Protein AF-F2J3V7-F1 (afdb_monomer)

Sequence (70 aa):
MDTLHTIDTDYELTWDEFIIEVEDLHLIETGGDIDADDYATVLAAFERGLSPIGCVTGIIDDRDRWLRAA

Radius of gyration: 13.69 Å; Cα contacts (8 Å, |Δi|>4): 42; chains: 1; bounding box: 23×37×39 Å

Foldseek 3Di:
DDPPPPPPLPPVDDLVRLQVLLQVVLCVVPVDGDDPVLVVLSVVCVVVSHHSNRSSVVVVVVVVVVVVVD

Nearest PDB structures (foldseek):
  4akk-assembly1_B  TM=4.149E-01  e=7.751E+00  Klebsiella oxytoca

pLDDT: mean 81.03, std 16.33, range [33.69, 94.44]

Structure (mmCIF, N/CA/C/O backbone):
data_AF-F2J3V7-F1
#
_entry.id   AF-F2J3V7-F1
#
loop_
_atom_site.group_PDB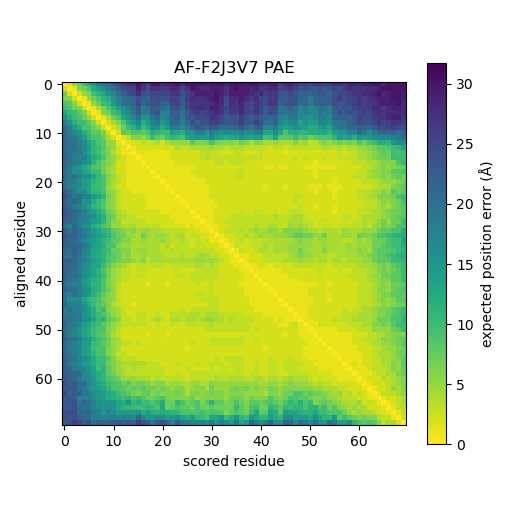
_atom_site.id
_atom_site.type_symbol
_atom_site.label_atom_id
_atom_site.label_alt_id
_atom_site.label_comp_id
_atom_site.label_asym_id
_atom_site.label_entity_id
_atom_site.label_seq_id
_atom_site.pdbx_PDB_ins_code
_atom_site.Cartn_x
_atom_site.Cartn_y
_atom_site.Cartn_z
_atom_site.occupancy
_atom_site.B_iso_or_equiv
_atom_site.auth_seq_id
_atom_site.auth_comp_id
_atom_site.auth_asym_id
_atom_site.auth_atom_id
_atom_site.pdbx_PDB_model_num
ATOM 1 N N . MET A 1 1 ? -2.744 -30.224 17.834 1.00 33.69 1 MET A N 1
ATOM 2 C CA . MET A 1 1 ? -3.040 -28.857 18.302 1.00 33.69 1 MET A CA 1
ATOM 3 C C . MET A 1 1 ? -2.020 -27.985 17.615 1.00 33.69 1 MET A C 1
ATOM 5 O O . MET A 1 1 ? -0.949 -27.764 18.161 1.00 33.69 1 MET A O 1
ATOM 9 N N . ASP A 1 2 ? -2.306 -27.625 16.371 1.00 44.09 2 ASP A N 1
ATOM 10 C CA . ASP A 1 2 ? -1.479 -26.691 15.623 1.00 44.09 2 ASP A CA 1
ATOM 11 C C . ASP A 1 2 ? -1.953 -25.299 16.011 1.00 44.09 2 ASP A C 1
ATOM 13 O O . ASP A 1 2 ? -3.087 -24.911 15.729 1.00 44.09 2 ASP A O 1
ATOM 17 N N . THR A 1 3 ? -1.114 -24.599 16.767 1.00 48.03 3 THR A N 1
ATOM 18 C CA . THR A 1 3 ? -1.304 -23.192 17.091 1.00 48.03 3 THR A CA 1
ATOM 19 C C . THR A 1 3 ? -1.163 -22.423 15.786 1.00 48.03 3 THR A C 1
ATOM 21 O O . THR A 1 3 ? -0.054 -22.104 15.362 1.00 48.03 3 THR A O 1
ATOM 24 N N . LEU A 1 4 ? -2.287 -22.172 15.114 1.00 50.56 4 LEU A N 1
ATOM 25 C CA . LEU A 1 4 ? -2.352 -21.151 14.081 1.00 50.56 4 LEU A CA 1
ATOM 26 C C . LEU A 1 4 ? -2.002 -19.844 14.790 1.00 50.56 4 LEU A C 1
ATOM 28 O O . LEU A 1 4 ? -2.775 -19.341 15.603 1.00 50.56 4 LEU A O 1
ATOM 32 N N . HIS A 1 5 ? -0.788 -19.355 14.557 1.00 41.78 5 HIS A N 1
ATOM 33 C CA . HIS A 1 5 ? -0.409 -18.002 14.911 1.00 41.78 5 HIS A CA 1
ATOM 34 C C . HIS A 1 5 ? -1.221 -17.116 13.969 1.00 41.78 5 HIS A C 1
ATOM 36 O O . HIS A 1 5 ? -0.7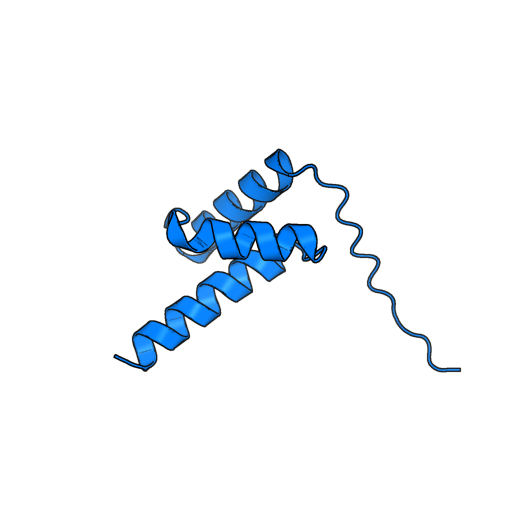69 -16.785 12.875 1.00 41.78 5 HIS A O 1
ATOM 42 N N . THR A 1 6 ? -2.473 -16.831 14.333 1.00 45.19 6 THR A N 1
ATOM 43 C CA . THR A 1 6 ? -3.213 -15.728 13.738 1.00 45.19 6 THR A CA 1
ATOM 44 C C . THR A 1 6 ? -2.344 -14.520 14.042 1.00 45.19 6 THR A C 1
ATOM 46 O O . THR A 1 6 ? -2.235 -14.094 15.190 1.00 45.19 6 THR A O 1
ATOM 49 N N . ILE A 1 7 ? -1.566 -14.078 13.056 1.00 50.62 7 ILE A N 1
ATOM 50 C CA . ILE A 1 7 ? -0.987 -12.748 13.101 1.00 50.62 7 ILE A CA 1
ATOM 51 C C . ILE A 1 7 ? -2.225 -11.871 13.015 1.00 50.62 7 ILE A C 1
ATOM 53 O O . ILE A 1 7 ? -2.799 -11.719 11.939 1.00 50.62 7 ILE A O 1
ATOM 57 N N . ASP A 1 8 ? -2.701 -11.465 14.188 1.00 44.34 8 ASP A N 1
ATOM 58 C CA . ASP A 1 8 ? -3.726 -10.459 14.417 1.00 44.34 8 ASP A CA 1
ATOM 59 C C . ASP A 1 8 ? -3.214 -9.200 13.705 1.00 44.34 8 ASP A C 1
ATOM 61 O O . ASP A 1 8 ? -2.442 -8.409 14.239 1.00 44.34 8 ASP A O 1
ATOM 65 N N . THR A 1 9 ? -3.484 -9.137 12.406 1.00 52.28 9 THR A N 1
ATOM 66 C CA . THR A 1 9 ? -3.159 -8.006 11.543 1.00 52.28 9 THR A CA 1
ATOM 67 C C . THR A 1 9 ? -4.466 -7.285 11.279 1.00 52.28 9 THR A C 1
ATOM 69 O O . THR A 1 9 ? -4.735 -6.866 10.161 1.00 52.28 9 THR A O 1
ATOM 72 N N . ASP A 1 10 ? -5.307 -7.164 12.308 1.00 51.56 10 ASP A N 1
ATOM 73 C CA . ASP A 1 10 ? -6.359 -6.163 12.337 1.00 51.56 10 ASP A CA 1
ATOM 74 C C . ASP A 1 10 ? -5.653 -4.808 12.467 1.00 51.56 10 ASP A C 1
ATOM 76 O O . ASP A 1 10 ? -5.562 -4.187 13.523 1.00 51.56 10 ASP A O 1
ATOM 80 N N . TYR A 1 11 ? -5.037 -4.390 11.361 1.00 59.41 11 TYR A N 1
ATOM 81 C CA . TYR A 1 11 ? -4.634 -3.020 11.136 1.00 59.41 11 TYR A CA 1
ATOM 82 C C . TYR A 1 11 ? -5.953 -2.245 11.045 1.00 59.41 11 TYR A C 1
ATOM 84 O O . TYR A 1 11 ? -6.542 -2.127 9.973 1.00 59.41 11 TYR A O 1
ATOM 92 N N . GLU A 1 12 ? -6.465 -1.791 12.191 1.00 70.25 12 GLU A N 1
ATOM 93 C CA . GLU A 1 12 ? -7.656 -0.939 12.304 1.00 70.25 12 GLU A CA 1
ATOM 94 C C . GLU A 1 12 ? -7.354 0.476 11.773 1.00 70.25 12 GLU A C 1
ATOM 96 O O . GLU A 1 12 ? -7.543 1.473 12.464 1.00 70.25 12 GLU A O 1
ATOM 101 N N . LEU A 1 13 ? -6.828 0.577 10.552 1.00 80.00 13 LEU A N 1
ATOM 102 C CA . LEU A 1 13 ? -6.687 1.840 9.843 1.00 80.00 13 LEU A CA 1
ATOM 103 C C . LEU A 1 13 ? -7.943 2.086 9.023 1.00 80.00 13 LEU A C 1
ATOM 105 O O . LEU A 1 13 ? -8.490 1.186 8.379 1.00 80.00 13 LEU A O 1
ATOM 109 N N . THR A 1 14 ? -8.381 3.338 9.001 1.00 89.44 14 THR A N 1
ATOM 110 C CA . THR A 1 14 ? -9.310 3.779 7.966 1.00 89.44 14 THR A CA 1
ATOM 111 C C . THR A 1 14 ? -8.634 3.725 6.595 1.00 89.44 14 THR A C 1
ATOM 113 O O . THR A 1 14 ? -7.410 3.686 6.480 1.00 89.44 14 THR A O 1
ATOM 116 N N . TRP A 1 15 ? -9.438 3.734 5.531 1.00 90.62 15 TRP A N 1
ATOM 117 C CA . TRP A 1 15 ? -8.924 3.760 4.159 1.00 90.62 15 TRP A CA 1
ATOM 118 C C . TRP A 1 15 ? -7.953 4.926 3.913 1.00 90.62 15 TRP A C 1
ATOM 120 O O . TRP A 1 15 ? -6.899 4.724 3.317 1.00 90.62 15 TRP A O 1
ATOM 130 N N . ASP A 1 16 ? -8.278 6.121 4.416 1.00 92.38 16 ASP A N 1
ATOM 131 C CA . ASP A 1 16 ? -7.418 7.299 4.272 1.00 92.38 16 ASP A CA 1
ATOM 132 C C . ASP A 1 16 ? -6.079 7.116 4.999 1.00 92.38 16 ASP A C 1
ATOM 134 O O . ASP A 1 16 ? -5.026 7.380 4.426 1.00 92.38 16 ASP A O 1
ATOM 138 N N . GLU A 1 17 ? -6.096 6.614 6.238 1.00 93.06 17 GLU A N 1
ATOM 139 C CA . GLU A 1 17 ? -4.858 6.350 6.984 1.00 93.06 17 GLU A CA 1
ATOM 140 C C . GLU A 1 17 ? -4.016 5.257 6.316 1.00 93.06 17 GLU A C 1
ATOM 142 O O . GLU A 1 17 ? -2.793 5.353 6.278 1.00 93.06 17 GLU A O 1
ATOM 147 N N . PHE A 1 18 ? -4.661 4.238 5.745 1.00 92.44 18 PHE A N 1
ATOM 148 C CA . PHE A 1 18 ? -3.972 3.177 5.023 1.00 92.44 18 PHE A CA 1
ATOM 149 C C . PHE A 1 18 ? -3.254 3.696 3.775 1.00 92.44 18 PHE A C 1
ATOM 151 O O . PHE A 1 18 ? -2.097 3.341 3.561 1.00 92.44 18 PHE A O 1
ATOM 158 N N . ILE A 1 19 ? -3.911 4.535 2.964 1.00 92.69 19 ILE A N 1
ATOM 159 C CA . ILE A 1 19 ? -3.280 5.132 1.777 1.00 92.69 19 ILE A CA 1
ATOM 160 C C . ILE A 1 19 ? -2.073 5.969 2.180 1.00 92.69 19 ILE A C 1
ATOM 162 O O . ILE A 1 19 ? -1.014 5.793 1.589 1.00 92.69 19 ILE A O 1
ATOM 166 N N . ILE A 1 20 ? -2.225 6.846 3.176 1.00 92.88 20 ILE A N 1
ATOM 167 C CA . ILE A 1 20 ? -1.149 7.747 3.605 1.00 92.88 20 ILE A CA 1
ATOM 168 C C . ILE A 1 20 ? 0.079 6.939 4.030 1.00 92.88 20 ILE A C 1
ATOM 170 O O . ILE A 1 20 ? 1.184 7.214 3.576 1.00 92.88 20 ILE A O 1
ATOM 174 N N . GLU A 1 21 ? -0.112 5.896 4.841 1.00 93.81 21 GLU 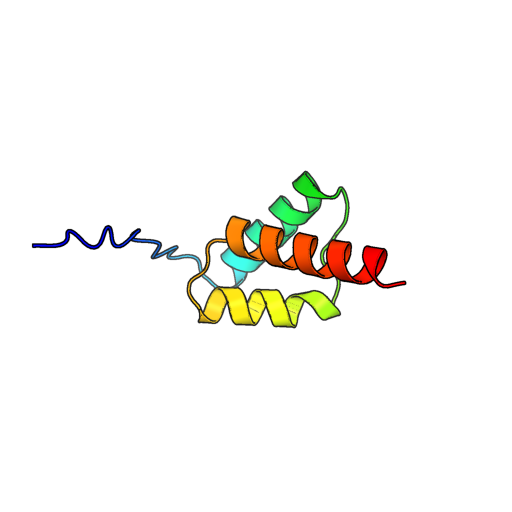A N 1
ATOM 175 C CA . GLU A 1 21 ? 0.984 5.018 5.260 1.00 93.81 21 GLU A CA 1
ATOM 176 C C . GLU A 1 21 ? 1.624 4.289 4.073 1.00 93.81 21 GLU A C 1
ATOM 178 O O . GLU A 1 21 ? 2.842 4.145 4.008 1.00 93.81 21 GLU A O 1
ATOM 183 N N . VAL A 1 22 ? 0.819 3.821 3.117 1.00 93.69 22 VAL A N 1
ATOM 184 C CA . VAL A 1 22 ? 1.312 3.151 1.909 1.00 93.69 22 VAL A CA 1
ATOM 185 C C . VAL A 1 22 ? 2.110 4.111 1.017 1.00 93.69 22 VAL A C 1
ATOM 187 O O . VAL A 1 22 ? 3.171 3.724 0.528 1.00 93.69 22 VAL A O 1
ATOM 190 N N . GLU A 1 23 ? 1.660 5.353 0.843 1.00 93.62 23 GLU A N 1
ATOM 191 C CA . GLU A 1 23 ? 2.375 6.401 0.103 1.00 93.62 23 GLU A CA 1
ATOM 192 C C . GLU A 1 23 ? 3.693 6.777 0.786 1.00 93.62 23 GLU A C 1
ATOM 194 O O . GLU A 1 23 ? 4.740 6.760 0.137 1.00 93.62 23 GLU A O 1
ATOM 199 N N . ASP A 1 24 ? 3.673 7.027 2.098 1.00 94.44 24 ASP A N 1
ATOM 200 C CA . ASP A 1 24 ? 4.872 7.354 2.874 1.00 94.44 24 ASP A CA 1
ATOM 201 C C . ASP A 1 24 ? 5.897 6.215 2.818 1.00 94.44 24 ASP A C 1
ATOM 203 O O . ASP A 1 24 ? 7.084 6.439 2.565 1.00 94.44 24 ASP A O 1
ATOM 207 N N . LEU A 1 25 ? 5.454 4.969 3.004 1.00 93.38 25 LEU A N 1
ATOM 208 C CA . LEU A 1 25 ? 6.323 3.798 2.913 1.00 93.38 25 LEU A CA 1
ATOM 209 C C . LEU A 1 25 ? 6.883 3.614 1.502 1.00 93.38 25 LEU A C 1
ATOM 211 O O . LEU A 1 25 ? 8.065 3.311 1.352 1.00 93.38 25 LEU A O 1
ATOM 215 N N . HIS A 1 26 ? 6.073 3.811 0.462 1.00 92.69 26 HIS A N 1
ATOM 216 C CA . HIS A 1 26 ? 6.552 3.722 -0.914 1.00 92.69 26 HIS A CA 1
ATOM 217 C C . HIS A 1 26 ? 7.604 4.795 -1.218 1.00 92.69 26 HIS A C 1
ATOM 219 O O . HIS A 1 26 ? 8.632 4.489 -1.831 1.00 92.69 26 HIS A O 1
ATOM 225 N N . LEU A 1 27 ? 7.394 6.017 -0.723 1.00 92.88 27 LEU A N 1
ATOM 226 C CA . LEU A 1 27 ? 8.342 7.119 -0.841 1.00 92.88 27 LEU A CA 1
ATOM 227 C C . LEU A 1 27 ? 9.649 6.822 -0.102 1.00 92.88 27 LEU A C 1
ATOM 229 O O . LEU A 1 27 ? 10.727 7.089 -0.633 1.00 92.88 27 LEU A O 1
ATOM 233 N N . ILE A 1 28 ? 9.580 6.239 1.096 1.00 92.62 28 ILE A N 1
ATOM 234 C CA . ILE A 1 28 ? 10.763 5.841 1.870 1.00 92.62 28 ILE A CA 1
ATOM 235 C C . ILE A 1 28 ? 11.557 4.746 1.145 1.00 92.62 28 ILE A C 1
ATOM 237 O O . ILE A 1 28 ? 12.781 4.842 1.053 1.00 92.62 28 ILE A O 1
ATOM 241 N N . GLU A 1 29 ? 10.879 3.724 0.621 1.00 90.25 29 GLU A N 1
ATOM 242 C CA . GLU A 1 29 ? 11.531 2.550 0.029 1.00 90.25 29 GLU A CA 1
ATOM 243 C C . GLU A 1 29 ? 12.074 2.815 -1.383 1.00 90.25 29 GLU A C 1
ATOM 245 O O . GLU A 1 29 ? 13.127 2.297 -1.759 1.00 90.25 29 GLU A O 1
ATOM 250 N N . THR A 1 30 ? 11.368 3.619 -2.183 1.00 88.12 30 THR A N 1
ATOM 251 C CA . THR A 1 30 ? 11.684 3.811 -3.611 1.00 88.12 30 THR A CA 1
ATOM 252 C C . THR A 1 30 ? 12.179 5.214 -3.952 1.00 88.12 30 THR A C 1
ATOM 254 O O . THR A 1 30 ? 12.804 5.408 -4.997 1.00 88.12 30 THR A O 1
ATOM 257 N N . GLY A 1 31 ? 11.925 6.196 -3.085 1.00 88.75 31 GLY A N 1
ATOM 258 C CA . GLY A 1 31 ? 12.156 7.612 -3.368 1.00 88.75 31 GLY A CA 1
ATOM 259 C C . GLY A 1 31 ? 11.150 8.229 -4.346 1.00 88.75 31 GLY A C 1
ATOM 260 O O . GLY A 1 31 ? 11.409 9.330 -4.835 1.00 88.75 31 GLY A O 1
ATOM 261 N N . GLY A 1 32 ? 10.051 7.536 -4.661 1.00 87.81 32 GLY A N 1
ATOM 262 C CA . GLY A 1 32 ? 9.003 7.987 -5.577 1.00 87.81 32 GLY A CA 1
ATOM 263 C C . GLY A 1 32 ? 7.599 7.862 -4.989 1.00 87.81 32 GLY A C 1
ATOM 264 O O . GLY A 1 32 ? 7.394 7.184 -3.987 1.00 87.81 32 GLY A O 1
ATOM 265 N N . ASP A 1 33 ? 6.644 8.530 -5.633 1.00 88.62 33 ASP A N 1
ATOM 266 C CA . ASP A 1 33 ? 5.223 8.451 -5.293 1.00 88.62 33 ASP A CA 1
ATOM 267 C C . ASP A 1 33 ? 4.566 7.211 -5.916 1.00 88.62 33 ASP A C 1
ATOM 269 O O . ASP A 1 33 ? 5.073 6.625 -6.877 1.00 88.62 33 ASP A O 1
ATOM 273 N N . ILE A 1 34 ? 3.409 6.832 -5.374 1.00 88.12 34 ILE A N 1
ATOM 274 C CA . ILE A 1 34 ? 2.566 5.773 -5.933 1.00 88.12 34 ILE A CA 1
ATOM 275 C C . ILE A 1 34 ? 1.874 6.268 -7.202 1.00 88.12 34 ILE A C 1
ATOM 277 O O . ILE A 1 34 ? 1.285 7.350 -7.238 1.00 88.12 34 ILE A O 1
ATOM 281 N N . ASP A 1 35 ? 1.912 5.443 -8.246 1.00 88.44 35 ASP A N 1
ATOM 282 C CA . ASP A 1 35 ? 1.250 5.739 -9.509 1.00 88.44 35 ASP A CA 1
ATOM 283 C C . ASP A 1 35 ? -0.253 5.423 -9.451 1.00 88.44 35 ASP A C 1
ATOM 285 O O . ASP A 1 35 ? -0.716 4.553 -8.712 1.00 88.44 35 ASP A O 1
ATOM 289 N N . ALA A 1 36 ? -1.035 6.092 -10.304 1.00 87.06 36 ALA A N 1
ATOM 290 C CA . ALA A 1 36 ? -2.480 5.872 -10.413 1.00 87.06 36 ALA A CA 1
ATOM 291 C C . ALA A 1 36 ? -2.849 4.392 -10.664 1.00 87.06 36 ALA A C 1
ATOM 293 O O . ALA A 1 36 ? -3.870 3.914 -10.168 1.00 87.06 36 ALA A O 1
ATOM 294 N N . ASP A 1 37 ? -2.008 3.672 -11.413 1.00 86.69 37 ASP A N 1
ATOM 295 C CA . ASP A 1 37 ? -2.191 2.255 -11.739 1.00 86.69 37 ASP A CA 1
ATOM 296 C C . ASP A 1 37 ? -2.004 1.333 -10.519 1.00 86.69 37 ASP A C 1
ATOM 298 O O . ASP A 1 37 ? -2.611 0.261 -10.452 1.00 86.69 37 ASP A O 1
ATOM 302 N N . ASP A 1 38 ? -1.235 1.768 -9.517 1.00 88.44 38 ASP A N 1
ATOM 303 C CA . ASP A 1 38 ? -0.950 0.989 -8.312 1.00 88.44 38 ASP A CA 1
ATOM 304 C C . ASP A 1 38 ? -2.067 1.101 -7.261 1.00 88.44 38 ASP A C 1
ATOM 306 O O . ASP A 1 38 ? -2.230 0.189 -6.448 1.00 88.44 38 ASP A O 1
ATOM 310 N N . TYR A 1 39 ? -2.922 2.134 -7.305 1.00 89.88 39 TYR A N 1
ATOM 311 C CA . TYR A 1 39 ? -4.037 2.276 -6.350 1.00 89.88 39 TYR A CA 1
ATOM 312 C C . TYR A 1 39 ? -5.040 1.120 -6.405 1.00 89.88 39 TYR A C 1
ATOM 314 O O . TYR A 1 39 ? -5.669 0.807 -5.395 1.00 89.88 39 TYR A O 1
ATOM 322 N N . ALA A 1 40 ? -5.186 0.448 -7.552 1.00 90.19 40 ALA A N 1
ATOM 323 C CA . ALA A 1 40 ? -6.005 -0.762 -7.638 1.00 90.19 40 ALA A CA 1
ATOM 324 C C . ALA A 1 40 ? -5.427 -1.893 -6.767 1.00 90.19 40 ALA A C 1
ATOM 326 O O . ALA A 1 40 ? -6.171 -2.616 -6.100 1.00 90.19 40 ALA A O 1
ATOM 327 N N . THR A 1 41 ? -4.099 -2.009 -6.731 1.00 89.75 41 THR A N 1
ATOM 328 C CA . THR A 1 41 ? -3.373 -2.946 -5.868 1.00 89.75 41 THR A CA 1
ATOM 329 C C . THR A 1 41 ? -3.481 -2.533 -4.403 1.00 89.75 41 THR A C 1
ATOM 331 O O . THR A 1 41 ? -3.741 -3.390 -3.558 1.00 89.75 41 THR A O 1
ATOM 334 N N . VAL A 1 42 ? -3.375 -1.233 -4.103 1.00 91.56 42 VAL A N 1
ATOM 335 C CA . VAL A 1 42 ? -3.555 -0.678 -2.747 1.00 91.56 42 VAL A CA 1
ATOM 336 C C . VAL A 1 42 ? -4.951 -0.974 -2.204 1.00 91.56 42 VAL A C 1
ATOM 338 O O . VAL A 1 42 ? -5.089 -1.479 -1.090 1.00 91.56 42 VAL A O 1
ATOM 341 N N . LEU A 1 43 ? -5.992 -0.742 -3.007 1.00 92.12 43 LEU A N 1
ATOM 342 C CA . LEU A 1 43 ? -7.371 -1.048 -2.631 1.00 92.12 43 LEU A CA 1
ATOM 343 C C . LEU A 1 43 ? -7.559 -2.543 -2.370 1.00 92.12 43 LEU A C 1
ATOM 345 O O . LEU A 1 43 ? -8.103 -2.928 -1.337 1.00 92.12 43 LEU A O 1
ATOM 349 N N . ALA A 1 44 ? -7.057 -3.395 -3.266 1.00 90.75 44 ALA A N 1
ATOM 350 C CA . ALA A 1 44 ? -7.130 -4.837 -3.078 1.00 90.75 44 ALA A CA 1
ATOM 351 C C . ALA A 1 44 ? -6.369 -5.295 -1.823 1.00 90.75 44 ALA A C 1
ATOM 353 O O . ALA A 1 44 ? -6.796 -6.241 -1.165 1.00 90.75 44 ALA A O 1
ATOM 354 N N . ALA A 1 45 ? -5.251 -4.654 -1.479 1.00 90.94 45 ALA A N 1
ATOM 355 C CA . ALA A 1 45 ? -4.501 -4.949 -0.264 1.00 90.94 45 ALA A CA 1
ATOM 356 C C . ALA A 1 45 ? -5.291 -4.570 0.997 1.00 90.94 45 ALA A C 1
ATOM 358 O O . ALA A 1 45 ? -5.376 -5.381 1.920 1.00 90.94 45 ALA A O 1
ATOM 359 N N . PHE A 1 46 ? -5.931 -3.398 0.994 1.00 89.44 46 PHE A N 1
ATOM 360 C CA . PHE A 1 46 ? -6.797 -2.937 2.077 1.00 8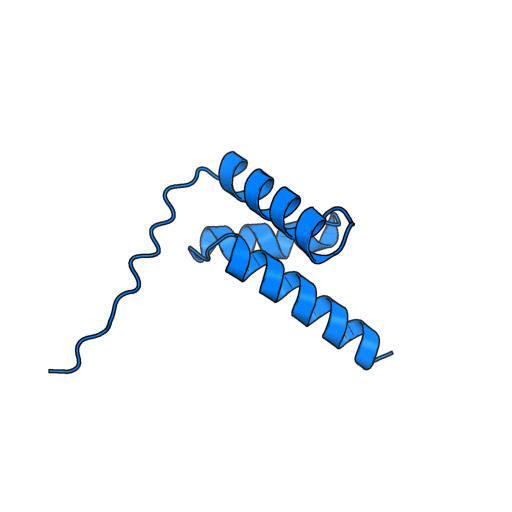9.44 46 PHE A CA 1
ATOM 361 C C . PHE A 1 46 ? -8.009 -3.854 2.283 1.00 89.44 46 PHE A C 1
ATOM 363 O O . PHE A 1 46 ? -8.243 -4.333 3.389 1.00 89.44 46 PHE A O 1
ATOM 370 N N . GLU A 1 47 ? -8.736 -4.191 1.212 1.00 90.06 47 GLU A N 1
ATOM 371 C CA . GLU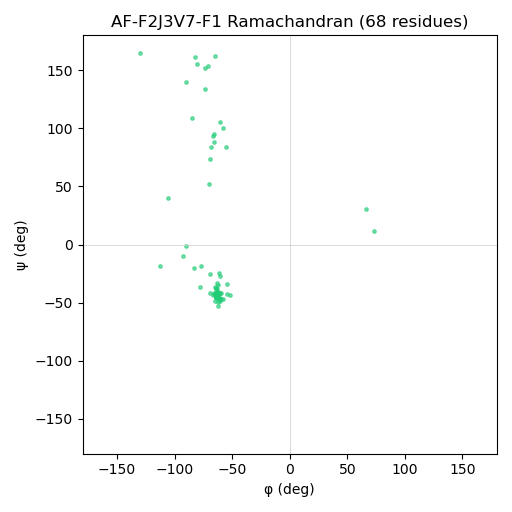 A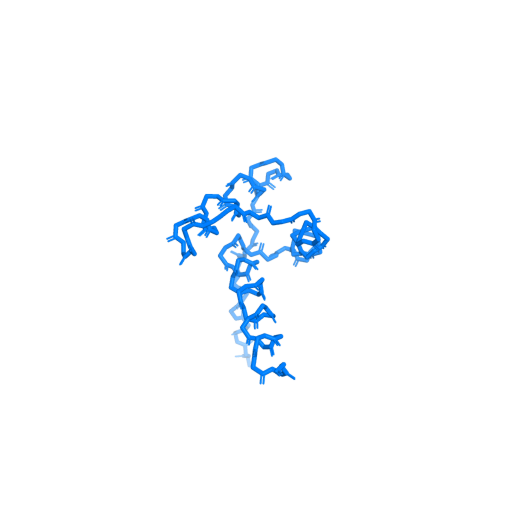 1 47 ? -9.891 -5.103 1.276 1.00 90.06 47 GLU A CA 1
ATOM 372 C C . GLU A 1 47 ? -9.513 -6.512 1.761 1.00 90.06 47 GLU A C 1
ATOM 374 O O . GLU A 1 47 ? -10.347 -7.242 2.297 1.00 90.06 47 GLU A O 1
ATOM 379 N N . ARG A 1 48 ? -8.249 -6.907 1.575 1.00 88.69 48 ARG A N 1
ATOM 380 C CA . ARG A 1 48 ? -7.698 -8.190 2.032 1.00 88.69 48 ARG A CA 1
ATOM 381 C C . ARG A 1 48 ? -7.110 -8.125 3.442 1.00 88.69 48 ARG A C 1
ATOM 383 O O . ARG A 1 48 ? -6.645 -9.159 3.918 1.00 88.69 48 ARG A O 1
ATOM 390 N N . GLY A 1 49 ? -7.119 -6.957 4.087 1.00 87.56 49 GLY A N 1
ATOM 391 C CA . GLY A 1 49 ? -6.554 -6.753 5.422 1.00 87.56 49 GLY A CA 1
ATOM 392 C C . GLY A 1 49 ? -5.032 -6.907 5.468 1.00 87.56 49 GLY A C 1
ATOM 393 O O . GLY A 1 49 ? -4.487 -7.380 6.462 1.00 87.56 49 GLY A O 1
ATOM 394 N N . LEU A 1 50 ? -4.328 -6.588 4.376 1.00 88.81 50 LEU A N 1
ATOM 395 C CA . LEU A 1 50 ? -2.865 -6.574 4.380 1.00 88.81 50 LEU A CA 1
ATOM 396 C C . LEU A 1 50 ? -2.347 -5.358 5.151 1.00 88.81 50 LEU A C 1
ATOM 398 O O . LEU A 1 50 ? -2.984 -4.311 5.177 1.00 88.81 50 LEU A O 1
ATOM 402 N N . SER A 1 51 ? -1.151 -5.471 5.730 1.00 90.31 51 SER A N 1
ATOM 403 C CA . SER A 1 51 ? -0.469 -4.307 6.299 1.00 90.31 51 SER A CA 1
ATOM 404 C C . SER A 1 51 ? 0.027 -3.360 5.191 1.00 90.31 51 SER A C 1
ATOM 406 O O . SER A 1 51 ? 0.342 -3.829 4.089 1.00 90.31 51 SER A O 1
ATOM 408 N N . PRO A 1 52 ? 0.184 -2.052 5.474 1.00 91.06 52 PRO A N 1
ATOM 409 C CA . PRO A 1 52 ? 0.751 -1.086 4.526 1.00 91.06 52 PRO A CA 1
ATOM 410 C C . PRO A 1 52 ? 2.100 -1.531 3.939 1.00 91.06 52 PRO A C 1
ATOM 412 O O . PRO A 1 52 ? 2.305 -1.510 2.727 1.00 91.06 52 PRO A O 1
ATOM 415 N N . ILE A 1 53 ? 2.989 -2.063 4.786 1.00 91.25 53 ILE A N 1
ATOM 416 C CA . ILE A 1 53 ? 4.287 -2.622 4.369 1.00 91.25 53 ILE A CA 1
ATOM 417 C C . ILE A 1 53 ? 4.108 -3.803 3.406 1.00 91.25 53 ILE A C 1
ATOM 419 O O . ILE A 1 53 ? 4.829 -3.910 2.412 1.00 91.25 53 ILE A O 1
ATOM 423 N N . GLY A 1 54 ? 3.150 -4.694 3.681 1.00 89.62 54 GLY A N 1
ATOM 424 C CA . GLY A 1 54 ? 2.844 -5.823 2.804 1.00 89.62 54 GLY A CA 1
ATOM 425 C C . GLY A 1 54 ? 2.336 -5.370 1.434 1.00 89.62 54 GLY A C 1
ATOM 426 O O . GLY A 1 54 ? 2.727 -5.944 0.418 1.00 89.62 54 GLY A O 1
ATOM 427 N N . CYS A 1 55 ? 1.529 -4.308 1.400 1.00 91.69 55 CYS A N 1
ATOM 428 C CA . CYS A 1 55 ? 1.079 -3.675 0.163 1.00 91.69 55 CYS A CA 1
ATOM 429 C C . CYS A 1 55 ? 2.252 -3.104 -0.647 1.00 91.69 55 CYS A C 1
ATOM 431 O O . CYS A 1 55 ? 2.421 -3.460 -1.813 1.00 91.69 55 CYS A O 1
ATOM 433 N N . VAL A 1 56 ? 3.095 -2.273 -0.026 1.00 92.38 56 VAL A N 1
ATOM 434 C CA . VAL A 1 56 ? 4.250 -1.640 -0.690 1.00 92.38 56 VAL A CA 1
ATOM 435 C C . VAL A 1 56 ? 5.235 -2.680 -1.216 1.00 92.38 56 VAL A C 1
ATOM 437 O O . VAL A 1 56 ? 5.691 -2.574 -2.353 1.00 92.38 56 VAL A O 1
ATOM 440 N N . THR A 1 57 ? 5.502 -3.731 -0.439 1.00 90.25 57 THR A N 1
ATOM 441 C CA . THR A 1 57 ? 6.356 -4.841 -0.882 1.00 90.25 57 THR A CA 1
ATOM 442 C C . THR A 1 57 ? 5.783 -5.514 -2.131 1.00 90.25 57 THR A C 1
ATOM 444 O O . THR A 1 57 ? 6.526 -5.806 -3.063 1.00 90.25 57 THR A O 1
ATOM 447 N N . GLY A 1 58 ? 4.462 -5.721 -2.177 1.00 89.38 58 GLY A N 1
ATOM 448 C CA . GLY A 1 58 ? 3.783 -6.278 -3.347 1.00 89.38 58 GLY A CA 1
ATOM 449 C C . GLY A 1 58 ? 3.903 -5.392 -4.588 1.00 89.38 58 GLY A C 1
ATOM 450 O O . GLY A 1 58 ? 4.216 -5.899 -5.660 1.00 89.38 58 GLY A O 1
ATOM 451 N N . ILE A 1 59 ? 3.717 -4.076 -4.439 1.00 89.94 59 ILE A N 1
ATOM 452 C CA . ILE A 1 59 ? 3.871 -3.105 -5.538 1.00 89.94 59 ILE A CA 1
ATOM 453 C C . ILE A 1 59 ? 5.307 -3.123 -6.085 1.00 89.94 59 ILE A C 1
ATOM 455 O O . ILE A 1 59 ? 5.517 -3.186 -7.298 1.00 89.94 59 ILE A O 1
ATOM 459 N N . ILE A 1 60 ? 6.306 -3.095 -5.199 1.00 88.88 60 ILE A N 1
ATOM 460 C CA . ILE A 1 60 ? 7.722 -3.092 -5.590 1.00 88.88 60 ILE A CA 1
ATOM 461 C C . ILE A 1 60 ? 8.102 -4.400 -6.300 1.00 88.88 60 ILE A C 1
ATOM 463 O O . ILE A 1 60 ? 8.791 -4.350 -7.320 1.00 88.88 60 ILE A O 1
ATOM 467 N N . ASP A 1 61 ? 7.648 -5.555 -5.801 1.00 87.31 61 ASP A N 1
ATOM 468 C CA . ASP A 1 61 ? 7.943 -6.862 -6.405 1.00 87.31 61 ASP A CA 1
ATOM 469 C C . ASP A 1 61 ? 7.328 -6.998 -7.806 1.00 87.31 61 ASP A C 1
ATOM 471 O O . ASP A 1 61 ? 8.008 -7.427 -8.742 1.00 87.31 61 ASP A O 1
ATOM 475 N N . ASP A 1 62 ? 6.078 -6.555 -7.995 1.00 83.50 62 ASP A N 1
ATOM 476 C CA . ASP A 1 62 ? 5.426 -6.591 -9.308 1.00 83.50 62 ASP A CA 1
ATOM 477 C C . ASP A 1 62 ? 6.169 -5.685 -10.307 1.00 83.50 62 ASP A C 1
ATOM 479 O O . ASP A 1 62 ? 6.480 -6.099 -11.428 1.00 83.50 62 ASP A O 1
ATOM 483 N N . ARG A 1 63 ? 6.572 -4.483 -9.876 1.00 80.25 63 ARG A N 1
ATOM 484 C CA . ARG A 1 63 ? 7.342 -3.533 -10.694 1.00 80.25 63 ARG A CA 1
ATOM 485 C C . ARG A 1 63 ? 8.725 -4.070 -11.080 1.00 80.25 63 ARG A C 1
ATOM 487 O O . ARG A 1 63 ? 9.116 -3.985 -12.246 1.00 80.25 63 ARG A O 1
ATOM 494 N N . ASP A 1 64 ? 9.458 -4.655 -10.137 1.00 79.31 64 ASP A N 1
ATOM 495 C CA . ASP A 1 64 ? 10.759 -5.289 -10.393 1.00 79.31 64 ASP A CA 1
ATOM 496 C C . ASP A 1 64 ? 10.617 -6.500 -11.334 1.00 79.31 64 ASP A C 1
ATOM 498 O O . ASP A 1 64 ? 11.422 -6.682 -12.255 1.00 79.31 64 ASP A O 1
ATOM 502 N N . ARG A 1 65 ? 9.539 -7.280 -11.196 1.00 76.19 65 ARG A N 1
ATOM 503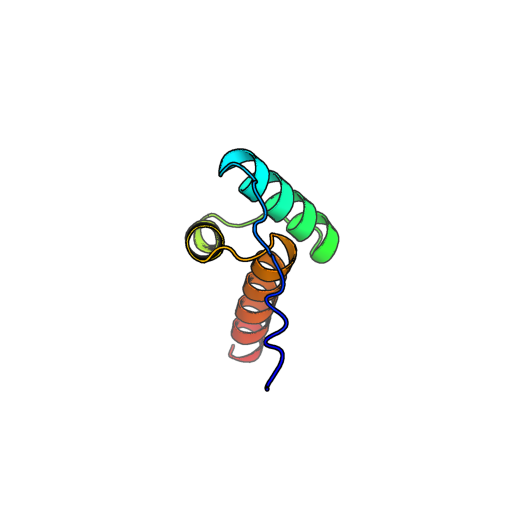 C CA . ARG A 1 65 ? 9.213 -8.371 -12.121 1.00 76.19 65 ARG A CA 1
ATOM 504 C C . ARG A 1 65 ? 8.956 -7.872 -13.543 1.00 76.19 65 ARG A C 1
ATOM 506 O O . ARG A 1 65 ? 9.448 -8.498 -14.485 1.00 76.19 65 ARG A O 1
ATOM 513 N N . TRP A 1 66 ? 8.224 -6.772 -13.717 1.00 66.00 66 TRP A N 1
ATOM 514 C CA . TRP A 1 66 ? 8.000 -6.158 -15.030 1.00 66.00 66 TRP A CA 1
ATOM 515 C C . TRP A 1 66 ? 9.301 -5.669 -15.671 1.00 66.00 66 TRP A C 1
ATOM 517 O O . TRP 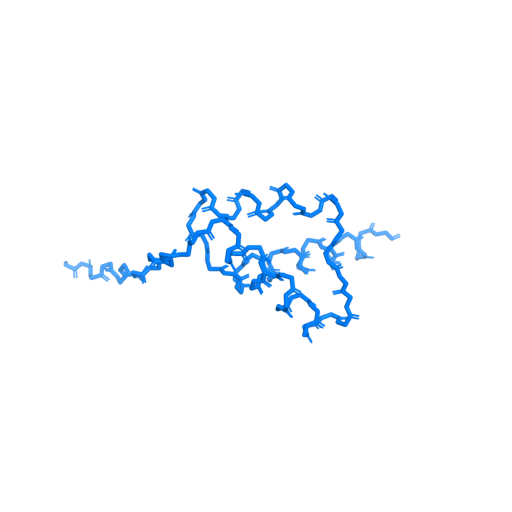A 1 66 ? 9.544 -5.957 -16.842 1.00 66.00 66 TRP A O 1
ATOM 527 N N . LEU A 1 67 ? 10.171 -5.008 -14.904 1.00 71.00 67 LEU A N 1
ATOM 528 C CA . LEU A 1 67 ? 11.472 -4.539 -15.394 1.00 71.00 67 LEU A CA 1
ATOM 529 C C . LEU A 1 67 ? 12.400 -5.684 -15.817 1.00 71.00 67 LEU A C 1
ATOM 531 O O . LEU A 1 67 ? 13.169 -5.528 -16.759 1.00 71.00 67 LEU A O 1
ATOM 535 N N . ARG A 1 68 ? 12.330 -6.844 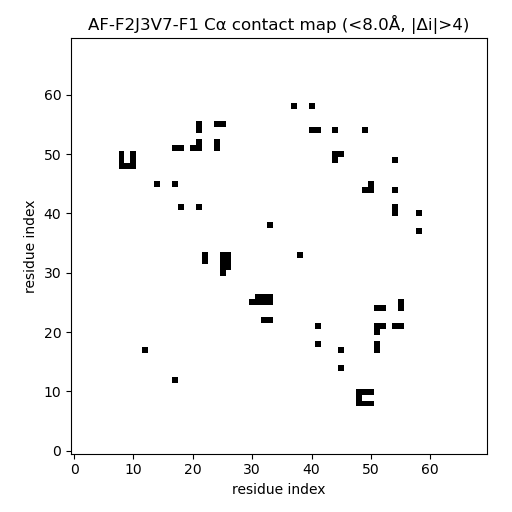-15.152 1.00 73.38 68 ARG A N 1
ATOM 536 C CA . ARG A 1 68 ? 13.114 -8.038 -15.522 1.00 73.38 68 ARG A CA 1
ATOM 537 C C . ARG A 1 68 ? 12.564 -8.798 -16.729 1.00 73.38 68 ARG A C 1
ATOM 539 O O . ARG A 1 68 ? 13.273 -9.637 -17.282 1.00 73.38 68 ARG A O 1
ATOM 546 N N . ALA A 1 69 ? 11.303 -8.571 -17.089 1.00 68.94 69 ALA A N 1
ATOM 547 C CA . ALA A 1 69 ? 10.641 -9.226 -18.214 1.00 68.94 69 ALA A CA 1
ATOM 548 C C . ALA A 1 69 ? 10.738 -8.434 -19.535 1.00 68.94 69 ALA A C 1
ATOM 550 O O . ALA A 1 69 ? 10.367 -8.981 -20.577 1.00 68.94 69 ALA A O 1
ATOM 551 N N . ALA A 1 70 ? 11.216 -7.185 -19.493 1.00 56.97 70 ALA A N 1
ATOM 552 C CA . ALA A 1 70 ? 11.432 -6.298 -20.641 1.00 56.97 70 ALA A CA 1
ATOM 553 C C . ALA A 1 70 ? 12.883 -6.350 -21.151 1.00 56.97 70 ALA A C 1
ATOM 555 O O . ALA A 1 70 ? 13.066 -6.217 -22.384 1.00 56.97 70 ALA A O 1
#

Secondary structure (DSSP, 8-state):
--------------HHHHHHHHHHHHHHHHSSPPPTTTHHHHHHHHHTT--HHHHHHHHHHHHHHHHHH-

Solvent-accessible surface area (backbone atoms only — not comparable to full-atom values): 4260 Å² total; per-residue (Å²): 137,82,80,77,78,73,75,83,53,80,70,87,58,52,73,68,57,41,50,52,50,28,40,54,50,34,29,72,77,71,73,41,80,77,51,83,80,48,50,62,57,48,51,54,27,54,79,68,51,49,52,46,67,57,39,40,51,51,55,51,51,54,52,54,52,53,65,73,74,108

Organism: Polymorphum gilvum (strain LMG 25793 / CGMCC 1.9160 / SL003B-26A1) (NCBI:txid991905)

Mean predicted aligned error: 7.92 Å